Protein AF-A0A645JJ05-F1 (afdb_monomer)

Mean predicted aligned error: 6.94 Å

Secondary structure (DSSP, 8-state):
----------EE----S-HHHHHHHHHHHHTTEEEEEE---TT-SEEEEEETTEEEEEEETT-STTHHHHHHHHHHHHHH-TT-GGG----SHHHHHHHHHHHHHHHHHHHHHHHHHH-----

Solvent-accessible surface area (backbone atoms only — not comparable to full-atom values): 7180 Å² total; per-residue (Å²): 132,86,76,85,85,74,79,72,62,69,40,76,64,72,77,67,91,48,65,58,50,37,52,50,53,52,52,33,50,76,63,47,27,51,48,31,30,24,74,52,58,97,88,44,60,52,47,62,45,67,60,85,89,34,35,38,36,43,34,30,58,87,54,69,88,55,47,56,52,42,53,34,22,40,49,23,38,62,72,78,41,68,81,50,70,81,56,82,72,74,86,48,72,68,49,52,54,51,50,55,50,50,53,54,51,13,48,56,40,13,57,52,49,51,55,60,62,66,55,73,82,81,126

Sequence (123 aa):
MPKCSSCTRIRIAVKTDNSTWNRLLDLATKKNIIVYMSDLSATVNGIYFQIGDMGVIGIKNSLADSKNFVLAHELGHSVLHKNYGDQVFTQSDNDRQRIQKAELEADRFAEKLIKLLERRYVK

Nearest PDB structures (foldseek):
  1uqt-assembly1_B  TM=2.368E-01  e=1.889E+00  Escherichia coli
  5tvg-assembly5_G  TM=2.565E-01  e=2.703E+00  Burkholderia vietnamiensis G4
  6jak-assembly2_D  TM=3.095E-01  e=6.622E+00  Escherichia coli
  2wtx-assembly1_C  TM=2.703E-01  e=7.029E+00  Escherichia coli K-12
  5uof-assembly1_B  TM=2.353E-01  e=5.214E+00  Burkholderia multivorans ATCC 17616

Foldseek 3Di:
DDPPPDPWDKDWDDDDPDQLSVVLCVVCVVQQETEIETQDDPPDQKDWDDDVSHIYIYGYNPDDPCRLLRSQLNVQCVVVPVPCNVVPDDDDPVSVVVVVVSSVSSNVRSVVSSVVSPDDPPD

pLDDT: mean 85.55, std 16.06, range [38.09, 98.31]

Radius of gyration: 15.81 Å; Cα contacts (8 Å, |Δi|>4): 150; chains: 1; bounding box: 42×47×33 Å

Structure (mmCIF, N/CA/C/O backbone):
data_AF-A0A645JJ05-F1
#
_entry.id   AF-A0A645JJ05-F1
#
loop_
_atom_site.group_PDB
_atom_site.id
_atom_site.type_symbol
_atom_site.label_atom_id
_atom_site.label_alt_id
_atom_site.label_comp_id
_atom_site.label_asym_id
_atom_site.label_entity_id
_atom_site.label_seq_id
_atom_site.pdbx_PDB_ins_code
_atom_site.Cartn_x
_atom_site.Cartn_y
_atom_site.Cartn_z
_atom_site.occupancy
_atom_site.B_iso_or_equiv
_atom_site.auth_seq_id
_atom_site.auth_comp_id
_atom_site.auth_asym_id
_atom_site.auth_atom_id
_atom_site.pdbx_PDB_model_num
ATOM 1 N N . MET A 1 1 ? 20.754 -37.043 -1.338 1.00 45.88 1 MET A N 1
ATOM 2 C CA . MET A 1 1 ? 19.705 -36.157 -1.892 1.00 45.88 1 MET A CA 1
ATOM 3 C C . MET A 1 1 ? 19.805 -34.808 -1.196 1.00 45.88 1 MET A C 1
ATOM 5 O O . MET A 1 1 ? 19.843 -34.813 0.032 1.00 45.88 1 MET A O 1
ATOM 9 N N . PRO A 1 2 ? 19.919 -33.679 -1.913 1.00 50.25 2 PRO A N 1
ATOM 10 C CA . PRO A 1 2 ? 19.989 -32.378 -1.263 1.00 50.25 2 PRO A CA 1
ATOM 11 C C . PRO A 1 2 ? 18.620 -32.062 -0.649 1.00 50.25 2 PRO A C 1
ATOM 13 O O . PRO A 1 2 ? 17.591 -32.156 -1.316 1.00 50.25 2 PRO A O 1
ATOM 16 N N . LYS A 1 3 ? 18.598 -31.731 0.645 1.00 46.19 3 LYS A N 1
ATOM 17 C CA . LYS A 1 3 ? 17.399 -31.233 1.323 1.00 46.19 3 LYS A CA 1
ATOM 18 C C . LYS A 1 3 ? 17.079 -29.859 0.737 1.00 46.19 3 LYS A C 1
ATOM 20 O O . LYS A 1 3 ? 17.846 -28.918 0.938 1.00 46.19 3 LYS A O 1
ATOM 25 N N . CYS A 1 4 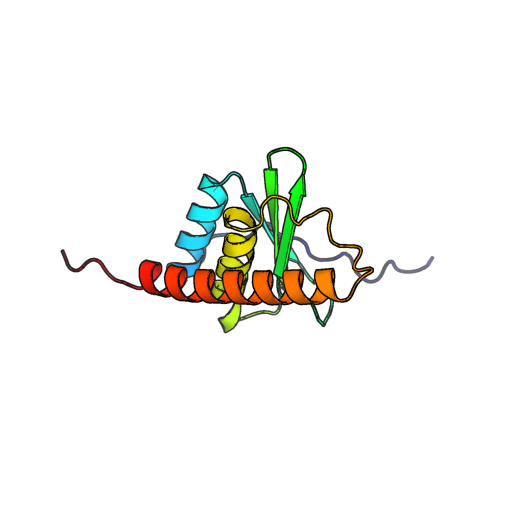? 15.970 -29.754 0.007 1.00 49.50 4 CYS A N 1
ATOM 26 C CA . CYS A 1 4 ? 15.402 -28.476 -0.412 1.00 49.50 4 CYS A CA 1
ATOM 27 C C . CYS A 1 4 ? 15.079 -27.671 0.858 1.00 49.50 4 CYS A C 1
ATOM 29 O O . CYS A 1 4 ? 14.121 -27.962 1.570 1.00 49.50 4 CYS A O 1
ATOM 31 N N . SER A 1 5 ? 15.965 -26.742 1.206 1.00 53.22 5 SER A N 1
ATOM 32 C CA . SER A 1 5 ? 15.951 -26.021 2.479 1.00 53.22 5 SER A CA 1
ATOM 33 C C . SER A 1 5 ? 15.458 -24.604 2.229 1.00 53.22 5 SER A C 1
ATOM 35 O O . SER A 1 5 ? 16.266 -23.690 2.161 1.00 53.22 5 SER A O 1
ATOM 37 N N . SER A 1 6 ? 14.150 -24.458 1.997 1.00 55.12 6 SER A N 1
ATOM 38 C CA . SER A 1 6 ? 13.349 -23.226 2.132 1.00 55.12 6 SER A CA 1
ATOM 39 C C . SER A 1 6 ? 12.158 -23.317 1.177 1.00 55.12 6 SER A C 1
ATOM 41 O O . SER A 1 6 ? 12.222 -22.901 0.022 1.00 55.12 6 SER A O 1
ATOM 43 N N . CYS A 1 7 ? 11.056 -23.900 1.642 1.00 55.56 7 CYS A N 1
ATOM 44 C CA . CYS A 1 7 ? 9.774 -23.666 0.993 1.00 55.56 7 CYS A CA 1
ATOM 45 C C . CYS A 1 7 ? 9.332 -22.272 1.452 1.00 55.56 7 CYS A C 1
ATOM 47 O O . CYS A 1 7 ? 8.935 -22.128 2.610 1.00 55.56 7 CYS A O 1
ATOM 49 N N . THR A 1 8 ? 9.463 -21.251 0.599 1.00 59.88 8 THR A N 1
ATOM 50 C CA . THR A 1 8 ? 8.998 -19.889 0.902 1.00 59.88 8 THR A CA 1
ATOM 51 C C . THR A 1 8 ? 7.566 -19.970 1.412 1.00 59.88 8 THR A C 1
ATOM 53 O O . THR A 1 8 ? 6.675 -20.472 0.720 1.00 59.88 8 THR A O 1
ATOM 56 N N . ARG A 1 9 ? 7.334 -19.536 2.654 1.00 77.50 9 ARG A N 1
ATOM 57 C CA . ARG A 1 9 ? 6.020 -19.659 3.281 1.00 77.50 9 ARG A CA 1
ATOM 58 C C . ARG A 1 9 ? 5.129 -18.535 2.763 1.00 77.50 9 ARG A C 1
ATOM 60 O O . ARG A 1 9 ? 5.038 -17.475 3.376 1.00 77.50 9 ARG A O 1
ATOM 67 N N . ILE A 1 10 ? 4.472 -18.790 1.635 1.00 85.4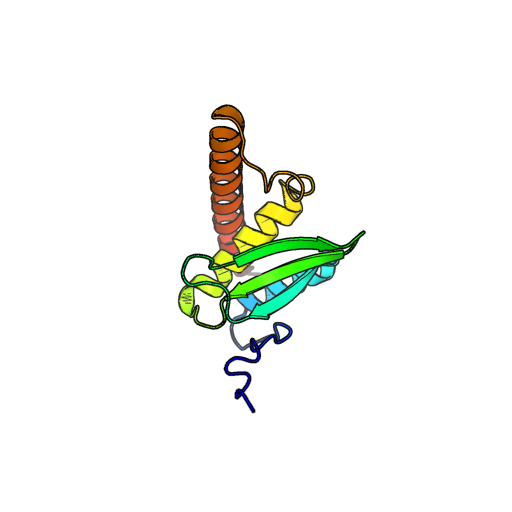4 10 ILE A N 1
ATOM 68 C CA . ILE A 1 10 ? 3.471 -17.895 1.052 1.00 85.44 10 ILE A CA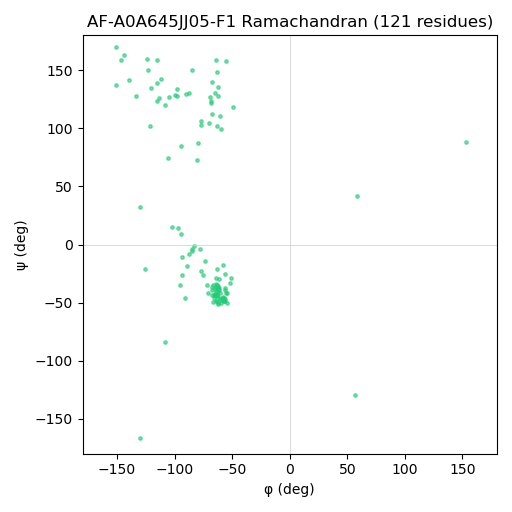 1
ATOM 69 C C . ILE A 1 10 ? 2.107 -18.216 1.661 1.00 85.44 10 ILE A C 1
ATOM 71 O O . ILE A 1 10 ? 1.699 -19.377 1.729 1.00 85.44 10 ILE A O 1
ATOM 75 N N . ARG A 1 11 ? 1.396 -17.192 2.131 1.00 93.19 11 ARG A N 1
ATOM 76 C CA . ARG A 1 11 ? 0.035 -17.312 2.673 1.00 93.19 11 ARG A CA 1
ATOM 77 C C . ARG A 1 11 ? -0.808 -16.141 2.209 1.00 93.19 11 ARG A C 1
ATOM 79 O O . ARG A 1 11 ? -0.318 -15.023 2.193 1.00 93.19 11 ARG A O 1
ATOM 86 N N . ILE A 1 12 ? -2.077 -16.366 1.887 1.00 95.50 12 ILE A N 1
ATOM 87 C CA . ILE A 1 12 ? -3.003 -15.256 1.632 1.00 95.50 12 ILE A CA 1
ATOM 88 C C . ILE A 1 12 ? -3.137 -14.433 2.919 1.00 95.50 12 ILE A C 1
ATOM 90 O O . ILE A 1 12 ? -3.247 -14.993 4.013 1.00 95.50 12 ILE A O 1
ATOM 94 N N . ALA A 1 13 ? -3.085 -13.110 2.792 1.00 96.00 13 ALA A N 1
ATOM 95 C CA . ALA A 1 13 ? -3.318 -12.208 3.906 1.00 96.00 13 ALA A CA 1
ATOM 96 C C . ALA A 1 13 ? -4.769 -12.332 4.385 1.00 96.00 13 ALA A C 1
ATOM 98 O O . ALA A 1 13 ? -5.711 -12.270 3.597 1.00 96.00 13 ALA A O 1
ATOM 99 N N . VAL A 1 14 ? -4.946 -12.492 5.692 1.00 96.12 14 VAL A N 1
ATOM 100 C CA . VAL A 1 14 ? -6.261 -12.634 6.323 1.00 96.12 14 VAL A CA 1
ATOM 101 C C . VAL A 1 14 ? -6.536 -11.462 7.252 1.00 96.12 14 VAL A C 1
ATOM 103 O O . VAL A 1 14 ? -5.611 -10.780 7.705 1.00 96.12 14 VAL A O 1
ATOM 106 N N . LYS A 1 15 ? -7.819 -11.232 7.535 1.00 96.31 15 LYS A N 1
ATOM 107 C CA . LYS A 1 15 ? -8.246 -10.238 8.521 1.00 96.31 15 LYS A CA 1
ATOM 108 C C . LYS A 1 15 ? -7.755 -10.612 9.924 1.00 96.31 15 LYS A C 1
ATOM 110 O O . LYS A 1 15 ? -7.645 -11.791 10.253 1.00 96.31 15 LYS A O 1
ATOM 115 N N . THR A 1 16 ? -7.477 -9.599 10.735 1.00 94.38 16 THR A N 1
ATOM 116 C CA . THR A 1 16 ? -7.000 -9.713 12.122 1.00 94.38 16 THR A CA 1
ATOM 117 C C . THR A 1 16 ? -7.847 -8.833 13.051 1.00 94.38 16 THR A C 1
ATOM 119 O O . THR A 1 16 ? -8.913 -8.354 12.664 1.00 94.38 16 THR A O 1
ATOM 122 N N . ASP A 1 17 ? -7.399 -8.606 14.281 1.00 94.19 17 ASP A N 1
ATOM 123 C CA . ASP A 1 17 ? -7.950 -7.605 15.203 1.00 94.19 17 ASP A CA 1
ATOM 124 C C . ASP A 1 17 ? -7.584 -6.153 14.819 1.00 94.19 17 ASP A C 1
ATOM 126 O O . ASP A 1 17 ? -8.218 -5.199 15.277 1.00 94.19 17 ASP A O 1
ATOM 130 N N . ASN A 1 18 ? -6.612 -5.958 13.921 1.00 93.88 18 ASN A N 1
ATOM 131 C CA . ASN A 1 18 ? -6.209 -4.642 13.438 1.00 93.88 18 ASN A CA 1
ATOM 132 C C . ASN A 1 18 ? -7.221 -4.096 12.412 1.00 93.88 18 ASN A C 1
ATOM 134 O O . ASN A 1 18 ? -7.275 -4.512 11.252 1.00 93.88 18 ASN A O 1
ATOM 138 N N . SER A 1 19 ? -8.028 -3.119 12.834 1.00 94.69 19 SER A N 1
ATOM 139 C CA . SER A 1 19 ? -9.075 -2.537 11.981 1.00 94.69 19 SER A CA 1
ATOM 140 C C . SER A 1 19 ? -8.536 -1.856 10.714 1.00 94.69 19 SER A C 1
ATOM 142 O O . SER A 1 19 ? -9.144 -1.986 9.649 1.00 94.69 19 SER A O 1
ATOM 144 N N . THR A 1 20 ? -7.388 -1.178 10.794 1.00 95.75 20 THR A N 1
ATOM 145 C CA . THR A 1 20 ? -6.751 -0.523 9.642 1.00 95.75 20 THR A CA 1
ATOM 146 C C . THR A 1 20 ? -6.296 -1.560 8.621 1.00 95.75 20 THR A C 1
ATOM 148 O O . THR A 1 20 ? -6.619 -1.424 7.442 1.00 95.75 20 THR A O 1
ATOM 151 N N . TRP A 1 21 ? -5.644 -2.636 9.072 1.00 96.50 21 TRP A N 1
ATOM 152 C CA . TRP A 1 21 ? -5.257 -3.772 8.230 1.00 96.50 21 TRP A CA 1
ATOM 153 C C . TRP A 1 21 ? -6.458 -4.348 7.477 1.00 96.50 21 TRP A C 1
ATOM 155 O O . TRP A 1 21 ? -6.441 -4.457 6.253 1.00 96.50 21 TRP A O 1
ATOM 165 N N . ASN A 1 22 ? -7.550 -4.628 8.190 1.00 97.38 22 ASN A N 1
ATOM 166 C CA . ASN A 1 22 ? -8.760 -5.191 7.592 1.00 97.38 22 ASN A CA 1
ATOM 167 C C . ASN A 1 22 ? -9.361 -4.275 6.523 1.00 97.38 22 ASN A C 1
ATOM 169 O O . ASN A 1 22 ? -9.768 -4.749 5.463 1.00 97.38 22 ASN A O 1
ATOM 173 N N . ARG A 1 23 ? -9.386 -2.961 6.777 1.00 97.44 23 ARG A N 1
ATOM 174 C CA . ARG A 1 23 ? -9.878 -1.969 5.812 1.00 97.44 23 ARG A CA 1
ATOM 175 C C . ARG A 1 23 ? -8.972 -1.868 4.585 1.00 97.44 23 ARG A C 1
ATOM 177 O O . ARG A 1 23 ? -9.486 -1.700 3.482 1.00 97.44 23 ARG A O 1
ATOM 184 N N . LEU A 1 24 ? -7.655 -1.989 4.752 1.00 98.06 24 LEU A N 1
ATOM 185 C CA . LEU A 1 24 ? -6.709 -2.046 3.635 1.00 98.06 24 LEU A CA 1
ATOM 186 C C . LEU A 1 24 ? -6.917 -3.312 2.791 1.00 98.06 24 LEU A C 1
ATOM 188 O O . LEU A 1 24 ? -6.976 -3.213 1.567 1.00 98.06 24 LEU A O 1
ATOM 192 N N . LEU A 1 25 ? -7.118 -4.476 3.419 1.00 98.19 25 LEU A N 1
ATOM 193 C CA . LEU A 1 25 ? -7.449 -5.716 2.703 1.00 98.19 25 LEU A CA 1
ATOM 194 C C . LEU A 1 25 ? -8.774 -5.606 1.934 1.00 98.19 25 LEU A C 1
ATOM 196 O O . LEU A 1 25 ? -8.871 -6.065 0.793 1.00 98.19 25 LEU A O 1
ATOM 200 N N . ASP A 1 26 ? -9.783 -4.953 2.515 1.00 98.19 26 ASP A N 1
ATOM 201 C CA . ASP A 1 26 ? -11.055 -4.695 1.834 1.00 98.19 26 ASP A CA 1
ATOM 202 C C . ASP A 1 26 ? -10.875 -3.764 0.621 1.00 98.19 26 ASP A C 1
ATOM 204 O O . ASP A 1 26 ? -11.503 -3.969 -0.419 1.00 98.19 26 ASP A O 1
ATOM 208 N N . LEU A 1 27 ? -10.007 -2.751 0.722 1.00 98.12 27 LEU A N 1
ATOM 209 C CA . LEU A 1 27 ? -9.666 -1.874 -0.404 1.00 98.12 27 LEU A CA 1
ATOM 210 C C . LEU A 1 27 ? -8.925 -2.625 -1.515 1.00 98.12 27 LEU A C 1
ATOM 212 O O . LEU A 1 27 ? -9.276 -2.452 -2.683 1.00 98.12 27 LEU A O 1
ATOM 216 N N . ALA A 1 28 ? -7.956 -3.474 -1.165 1.00 97.94 28 ALA A N 1
ATOM 217 C CA . ALA A 1 28 ? -7.244 -4.321 -2.121 1.00 97.94 28 ALA A CA 1
ATOM 218 C C . ALA A 1 28 ? -8.217 -5.248 -2.867 1.00 97.94 28 ALA A C 1
ATOM 220 O O . ALA A 1 28 ? -8.250 -5.263 -4.098 1.00 97.94 28 ALA A O 1
ATOM 221 N N . THR A 1 29 ? -9.106 -5.917 -2.129 1.00 97.81 29 THR A N 1
ATOM 222 C CA . THR A 1 29 ? -10.133 -6.803 -2.699 1.00 97.81 29 THR A CA 1
ATOM 223 C C . THR A 1 29 ? -11.025 -6.056 -3.696 1.00 97.81 29 THR A C 1
ATOM 225 O O . THR A 1 29 ? -11.233 -6.520 -4.815 1.00 97.81 29 THR A O 1
ATOM 228 N N . LYS A 1 30 ? -11.492 -4.847 -3.349 1.00 97.50 30 LYS A N 1
ATOM 229 C CA . LYS A 1 30 ? -12.300 -3.993 -4.247 1.00 97.50 30 LYS A CA 1
ATOM 230 C C . LYS A 1 30 ? -11.559 -3.551 -5.512 1.00 97.50 30 LYS A C 1
ATOM 232 O O . LYS A 1 30 ? -12.201 -3.159 -6.482 1.00 97.50 30 LYS A O 1
ATOM 237 N N . LYS A 1 31 ? -10.227 -3.575 -5.498 1.00 95.19 31 LYS A N 1
ATOM 238 C CA . LYS A 1 31 ? -9.363 -3.236 -6.635 1.00 95.19 31 LYS A CA 1
ATOM 239 C C . LYS A 1 31 ? -8.939 -4.458 -7.455 1.00 95.19 31 LYS A C 1
ATOM 241 O O . LYS A 1 31 ? -8.112 -4.295 -8.346 1.00 95.19 31 LYS A O 1
ATOM 246 N N . ASN A 1 32 ? -9.512 -5.637 -7.194 1.00 96.19 32 ASN A N 1
ATOM 247 C CA . ASN A 1 32 ? -9.094 -6.904 -7.801 1.00 96.19 32 ASN A CA 1
ATOM 248 C C . ASN A 1 32 ? -7.612 -7.223 -7.515 1.00 96.19 32 ASN A C 1
ATOM 250 O O . ASN A 1 32 ? -6.864 -7.635 -8.402 1.00 96.19 32 ASN A O 1
ATOM 254 N N . ILE A 1 33 ? -7.179 -6.966 -6.274 1.00 97.31 33 ILE A N 1
ATOM 255 C CA . ILE A 1 33 ? -5.809 -7.199 -5.814 1.00 97.31 33 ILE A CA 1
ATOM 256 C C . ILE A 1 33 ? -5.794 -8.305 -4.760 1.00 97.31 33 ILE A C 1
ATOM 258 O O . ILE A 1 33 ? -6.470 -8.198 -3.735 1.00 97.31 33 ILE A O 1
ATOM 262 N N . ILE A 1 34 ? -4.975 -9.335 -4.981 1.00 97.12 34 ILE A N 1
ATOM 263 C CA . ILE A 1 34 ? -4.699 -10.374 -3.984 1.00 97.12 34 ILE A CA 1
ATOM 264 C C . ILE A 1 34 ? -3.491 -9.958 -3.151 1.00 97.12 34 ILE A C 1
ATOM 266 O O . ILE A 1 34 ? -2.434 -9.637 -3.691 1.00 97.12 34 ILE A O 1
ATOM 270 N N . VAL A 1 35 ? -3.631 -10.007 -1.827 1.00 97.88 35 VAL A N 1
ATOM 271 C CA . VAL A 1 35 ? -2.537 -9.725 -0.893 1.00 97.88 35 VAL A CA 1
ATOM 272 C C . VAL A 1 35 ? -2.030 -11.038 -0.307 1.00 97.88 35 VAL A C 1
ATOM 274 O O . VAL A 1 35 ? -2.809 -11.827 0.233 1.00 97.88 35 VAL A O 1
ATOM 277 N N . TYR A 1 36 ? -0.725 -11.274 -0.390 1.00 95.69 36 TYR A N 1
ATOM 278 C CA . TYR A 1 36 ? -0.062 -12.421 0.213 1.00 95.69 36 TYR A CA 1
ATOM 279 C C . TYR A 1 36 ? 1.046 -11.983 1.169 1.00 95.69 36 TYR A C 1
ATOM 281 O O . TYR A 1 36 ? 1.696 -10.955 1.008 1.00 95.69 36 TYR A O 1
ATOM 289 N N . MET A 1 37 ? 1.271 -12.813 2.172 1.00 95.12 37 MET A N 1
ATOM 290 C CA . MET A 1 37 ? 2.354 -12.731 3.131 1.00 95.12 37 MET A CA 1
ATOM 291 C C . MET A 1 37 ? 3.438 -13.722 2.700 1.00 95.12 37 MET A C 1
ATOM 293 O O . MET A 1 37 ? 3.121 -14.881 2.423 1.00 95.12 37 MET A O 1
ATOM 297 N N . SER A 1 38 ? 4.691 -13.281 2.586 1.00 90.56 38 SER A N 1
ATOM 298 C CA . SER A 1 38 ? 5.805 -14.111 2.105 1.00 90.56 38 SER A CA 1
ATOM 299 C C . SER A 1 38 ? 7.127 -13.758 2.784 1.00 90.56 38 SER A C 1
ATOM 301 O O . SER A 1 38 ? 7.307 -12.652 3.294 1.00 90.56 38 SER A O 1
ATOM 303 N N . ASP A 1 39 ? 8.079 -14.685 2.765 1.00 88.56 39 ASP A N 1
ATOM 304 C CA . ASP A 1 39 ? 9.458 -14.439 3.191 1.00 88.56 39 ASP A CA 1
ATOM 305 C C . ASP A 1 39 ? 10.223 -13.754 2.048 1.00 88.56 39 ASP A C 1
ATOM 307 O O . ASP A 1 39 ? 11.022 -14.367 1.341 1.00 88.56 39 ASP A O 1
ATOM 311 N N . LEU A 1 40 ? 9.906 -12.473 1.825 1.00 86.44 40 LEU A N 1
ATOM 312 C CA . LEU A 1 40 ? 10.596 -11.628 0.850 1.00 86.44 40 LEU A CA 1
ATOM 313 C C . LEU A 1 40 ? 12.069 -11.431 1.246 1.00 86.44 40 LEU A C 1
ATOM 315 O O . LEU A 1 40 ? 12.438 -11.568 2.417 1.00 86.44 40 LEU A O 1
ATOM 319 N N . SER A 1 41 ? 12.910 -11.077 0.268 1.00 83.38 41 SER A N 1
ATOM 320 C CA . SER A 1 41 ? 14.343 -10.847 0.483 1.00 83.38 41 SER A CA 1
ATOM 321 C C . SER A 1 41 ? 14.600 -9.806 1.579 1.00 83.38 41 SER A C 1
ATOM 323 O O . SER A 1 41 ? 13.751 -8.964 1.882 1.00 83.38 41 SER A O 1
ATOM 325 N N . ALA A 1 42 ? 15.792 -9.835 2.183 1.00 77.06 42 ALA A N 1
ATOM 326 C CA . ALA A 1 42 ? 16.129 -8.993 3.334 1.00 77.06 42 ALA A CA 1
ATOM 327 C C . ALA A 1 42 ? 15.842 -7.494 3.113 1.00 77.06 42 ALA A C 1
ATOM 329 O O . ALA A 1 42 ? 15.402 -6.824 4.044 1.00 77.06 42 ALA A O 1
ATOM 330 N N . THR A 1 43 ? 15.984 -6.998 1.884 1.00 84.50 43 THR A N 1
ATOM 331 C CA . THR A 1 43 ? 15.828 -5.581 1.523 1.00 84.50 43 THR A CA 1
ATOM 332 C C . THR A 1 43 ? 14.427 -5.186 1.051 1.00 84.50 43 THR A C 1
ATOM 334 O O . THR A 1 43 ? 14.152 -3.997 0.947 1.00 84.50 43 THR A O 1
ATOM 337 N N . VAL A 1 44 ? 13.532 -6.144 0.787 1.00 87.38 44 VAL A N 1
ATOM 338 C CA . VAL A 1 44 ? 12.198 -5.872 0.227 1.00 87.38 44 VAL A CA 1
ATOM 339 C C . VAL A 1 44 ? 11.127 -6.083 1.293 1.00 87.38 44 VAL A C 1
ATOM 341 O O . VAL A 1 44 ? 10.997 -7.172 1.851 1.00 87.38 44 VAL A O 1
ATOM 344 N N . ASN A 1 45 ? 10.371 -5.034 1.608 1.00 93.62 45 ASN A N 1
ATOM 345 C CA . ASN A 1 45 ? 9.308 -5.082 2.618 1.00 93.62 45 ASN A CA 1
ATOM 346 C C . ASN A 1 45 ? 7.931 -5.351 2.007 1.00 93.62 45 ASN A C 1
ATOM 348 O O . ASN A 1 45 ? 7.126 -6.061 2.615 1.00 93.62 45 ASN A O 1
ATOM 352 N N . GLY A 1 46 ? 7.696 -4.832 0.806 1.00 93.94 46 GLY A N 1
ATOM 353 C CA . GLY A 1 46 ? 6.510 -5.064 0.001 1.00 93.94 46 GLY A CA 1
ATOM 354 C C . GLY A 1 46 ? 6.875 -5.132 -1.477 1.00 93.94 46 GLY A C 1
ATOM 355 O O . GLY A 1 46 ? 7.992 -4.781 -1.860 1.00 93.94 46 GLY A O 1
ATOM 356 N N . ILE A 1 47 ? 5.972 -5.677 -2.284 1.00 92.81 47 ILE A N 1
ATOM 357 C CA . ILE A 1 47 ? 6.067 -5.618 -3.739 1.00 92.81 47 ILE A CA 1
ATOM 358 C C . ILE A 1 47 ? 4.672 -5.656 -4.347 1.00 92.81 47 ILE A C 1
ATOM 360 O O . ILE A 1 47 ? 3.844 -6.479 -3.951 1.00 92.81 47 ILE A O 1
ATOM 364 N N . TYR A 1 48 ? 4.441 -4.827 -5.355 1.00 92.81 48 TYR A N 1
ATOM 365 C CA . TYR A 1 48 ? 3.258 -4.867 -6.198 1.00 92.81 48 TYR A CA 1
ATOM 366 C C . TYR A 1 48 ? 3.623 -5.220 -7.642 1.00 92.81 48 TYR A C 1
ATOM 368 O O . TYR A 1 48 ? 4.588 -4.706 -8.204 1.00 92.81 48 TYR A O 1
ATOM 376 N N . PHE A 1 49 ? 2.811 -6.069 -8.267 1.00 89.75 49 PHE A N 1
ATOM 377 C CA . PHE A 1 49 ? 2.848 -6.318 -9.707 1.00 89.75 49 PHE A CA 1
ATOM 378 C C . PHE A 1 49 ? 1.461 -6.717 -10.219 1.00 89.75 49 PHE A C 1
ATOM 380 O O . PHE A 1 49 ? 0.542 -6.981 -9.442 1.00 89.75 49 PHE A O 1
ATOM 387 N N . GLN A 1 50 ? 1.299 -6.765 -11.540 1.00 89.25 50 GLN A N 1
ATOM 388 C CA . GLN A 1 50 ? 0.065 -7.215 -12.182 1.00 89.25 50 GLN A CA 1
ATOM 389 C C . GLN A 1 50 ? 0.267 -8.541 -12.916 1.00 89.25 50 GLN A C 1
ATOM 391 O O . GLN A 1 50 ? 1.300 -8.765 -13.540 1.00 89.25 50 GLN A O 1
ATOM 396 N N . ILE A 1 51 ? -0.748 -9.402 -12.861 1.00 87.81 51 ILE A N 1
ATOM 397 C CA . ILE A 1 51 ? -0.893 -10.590 -13.703 1.00 87.81 51 ILE A CA 1
ATOM 398 C C . ILE A 1 51 ? -2.220 -10.438 -14.451 1.00 87.81 51 ILE A C 1
ATOM 400 O O . ILE A 1 51 ? -3.294 -10.632 -13.879 1.00 87.81 51 ILE A O 1
ATOM 404 N N . GLY A 1 52 ? -2.151 -10.055 -15.728 1.00 87.81 52 GLY A N 1
ATOM 405 C CA . GLY A 1 52 ? -3.339 -9.659 -16.489 1.00 87.81 52 GLY A CA 1
ATOM 406 C C . GLY A 1 52 ? -4.077 -8.507 -15.796 1.00 87.81 52 GLY A C 1
ATOM 407 O O . GLY A 1 52 ? -3.463 -7.522 -15.388 1.00 87.81 52 GLY A O 1
ATOM 408 N N . ASP A 1 53 ? -5.387 -8.660 -15.600 1.00 88.06 53 ASP A N 1
ATOM 409 C CA . ASP A 1 53 ? -6.227 -7.659 -14.923 1.00 88.06 53 ASP A CA 1
ATOM 410 C C . ASP A 1 53 ? -6.202 -7.751 -13.387 1.00 88.06 53 ASP A C 1
ATOM 412 O O . ASP A 1 53 ? -6.861 -6.967 -12.696 1.00 88.06 53 ASP A O 1
ATOM 416 N N . MET A 1 54 ? -5.464 -8.715 -12.833 1.00 92.56 54 MET A N 1
ATOM 417 C CA . MET A 1 54 ? -5.356 -8.943 -11.397 1.00 92.56 54 MET A CA 1
ATOM 418 C C . MET A 1 54 ? -4.083 -8.303 -10.850 1.00 92.56 54 MET A C 1
ATOM 420 O O . MET A 1 54 ? -2.984 -8.546 -11.347 1.00 92.56 54 MET A O 1
ATOM 424 N N . GLY A 1 55 ? -4.217 -7.495 -9.802 1.00 93.88 55 GLY A N 1
ATOM 425 C CA . GLY A 1 55 ? -3.060 -7.020 -9.050 1.00 93.88 55 GLY A CA 1
ATOM 426 C C . GLY A 1 55 ? -2.644 -8.035 -7.992 1.00 93.88 55 GLY A C 1
ATOM 427 O O . GLY A 1 55 ? -3.472 -8.761 -7.438 1.00 93.88 55 GLY A O 1
ATOM 428 N N . VAL A 1 56 ? -1.360 -8.066 -7.670 1.00 94.81 56 VAL A N 1
ATOM 429 C CA . VAL A 1 56 ? -0.836 -8.910 -6.603 1.00 94.81 56 VAL A CA 1
ATOM 430 C C . VAL A 1 56 ? 0.099 -8.080 -5.734 1.00 94.81 56 VAL A C 1
ATOM 432 O O . VAL A 1 56 ? 1.007 -7.429 -6.245 1.00 94.81 56 VAL A O 1
ATOM 435 N N . ILE A 1 57 ? -0.135 -8.097 -4.422 1.00 96.00 57 ILE A N 1
ATOM 436 C CA . ILE A 1 57 ? 0.716 -7.445 -3.424 1.00 96.00 57 ILE A CA 1
ATOM 437 C C . ILE A 1 57 ? 1.331 -8.509 -2.523 1.00 96.00 57 ILE A C 1
ATOM 439 O O . ILE A 1 57 ? 0.614 -9.273 -1.877 1.00 96.00 57 ILE A O 1
ATOM 443 N N . GLY A 1 58 ? 2.656 -8.527 -2.445 1.00 95.12 58 GLY A N 1
ATOM 444 C CA . GLY A 1 58 ? 3.406 -9.294 -1.462 1.00 95.12 58 GLY A CA 1
ATOM 445 C C . GLY A 1 58 ? 3.828 -8.425 -0.293 1.00 95.12 58 GLY A C 1
ATOM 446 O O . GLY A 1 58 ? 4.373 -7.351 -0.503 1.00 95.12 58 GLY A O 1
ATOM 447 N N . ILE A 1 59 ? 3.632 -8.904 0.933 1.00 95.88 59 ILE A N 1
ATOM 448 C CA . ILE A 1 59 ? 4.093 -8.253 2.162 1.00 95.88 59 ILE A CA 1
ATOM 449 C C . ILE A 1 59 ? 5.038 -9.201 2.896 1.00 95.88 59 ILE A C 1
ATOM 451 O O . ILE A 1 59 ? 4.744 -10.388 3.071 1.00 95.88 59 ILE A O 1
ATOM 455 N N . LYS A 1 60 ? 6.171 -8.680 3.368 1.00 94.62 60 LYS A N 1
ATOM 456 C CA . LYS A 1 60 ? 7.130 -9.465 4.144 1.00 94.62 60 LYS A CA 1
ATOM 457 C C . LYS A 1 60 ? 6.495 -9.970 5.4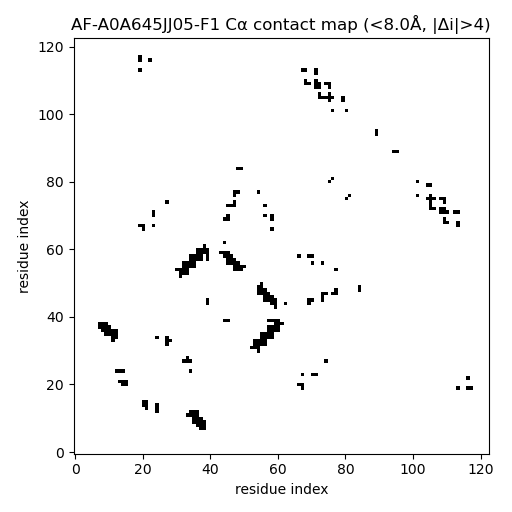50 1.00 94.62 60 LYS A C 1
ATOM 459 O O . LYS A 1 60 ? 5.972 -9.197 6.257 1.00 94.62 60 LYS A O 1
ATOM 464 N N . ASN A 1 61 ? 6.592 -11.280 5.687 1.00 90.12 61 ASN A N 1
ATOM 465 C CA . ASN A 1 61 ? 6.028 -11.971 6.852 1.00 90.12 61 ASN A CA 1
ATOM 466 C C . ASN A 1 61 ? 6.485 -11.366 8.189 1.00 90.12 61 ASN A C 1
ATOM 468 O O . ASN A 1 61 ? 5.670 -11.212 9.105 1.00 90.12 61 ASN A O 1
ATOM 472 N N . SER A 1 62 ? 7.773 -11.022 8.282 1.00 89.19 62 SER A N 1
ATOM 473 C CA . SER A 1 62 ? 8.440 -10.588 9.514 1.00 89.19 62 SER A CA 1
ATOM 474 C C . SER A 1 62 ? 8.152 -9.144 9.924 1.00 89.19 62 SER A C 1
ATOM 476 O O . SER A 1 62 ? 8.624 -8.713 10.972 1.00 89.19 62 SER A O 1
ATOM 478 N N . LEU A 1 63 ? 7.407 -8.37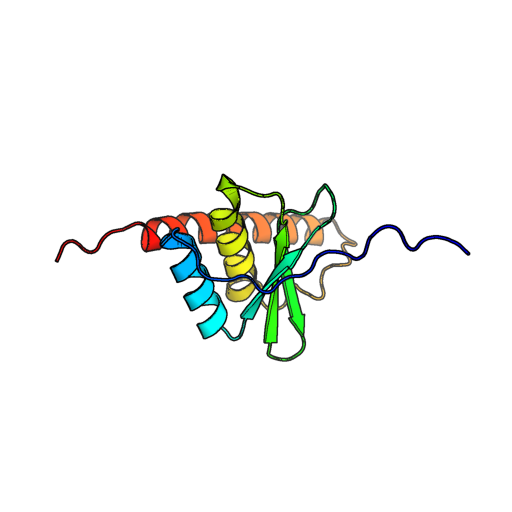8 9.123 1.00 89.00 63 LEU A N 1
ATOM 479 C CA . LEU A 1 63 ? 6.994 -7.035 9.520 1.00 89.00 63 LEU A CA 1
ATOM 480 C C . LEU A 1 63 ? 6.003 -7.138 10.691 1.00 89.00 63 LEU A C 1
ATOM 482 O O . LEU A 1 63 ? 5.151 -8.020 10.711 1.00 89.00 63 LEU A O 1
ATOM 486 N N . ALA A 1 64 ? 6.094 -6.266 11.684 1.00 84.62 64 ALA A N 1
ATOM 487 C CA . ALA A 1 64 ? 5.085 -6.176 12.739 1.00 84.62 64 ALA A CA 1
ATOM 488 C C . ALA A 1 64 ? 4.297 -4.884 12.532 1.00 84.62 64 ALA A C 1
ATOM 490 O O . ALA A 1 64 ? 3.293 -4.875 11.819 1.00 84.62 64 ALA A O 1
ATOM 491 N N . ASP A 1 65 ? 4.837 -3.782 13.041 1.00 83.12 65 ASP A N 1
ATOM 492 C CA . ASP A 1 65 ? 4.123 -2.509 13.138 1.00 83.12 65 ASP A CA 1
ATOM 493 C C . ASP A 1 65 ? 3.997 -1.779 11.794 1.00 83.12 65 ASP A C 1
ATOM 495 O O . ASP A 1 65 ? 3.041 -1.044 11.555 1.00 83.12 65 ASP A O 1
ATOM 499 N N . SER A 1 66 ? 4.925 -2.019 10.866 1.00 92.88 66 SER A N 1
ATOM 500 C CA . SER A 1 66 ? 4.951 -1.349 9.562 1.00 92.88 66 SER A CA 1
ATOM 501 C C . SER A 1 66 ? 4.068 -2.005 8.497 1.00 92.88 66 SER A C 1
ATOM 503 O O . SER A 1 66 ? 3.937 -1.453 7.406 1.00 92.88 66 SER A O 1
ATOM 505 N N . LYS A 1 67 ? 3.417 -3.146 8.784 1.00 94.06 67 LYS A N 1
ATOM 506 C CA . LYS A 1 67 ? 2.591 -3.881 7.800 1.00 94.06 67 LYS A CA 1
ATOM 507 C C . LYS A 1 67 ? 1.502 -3.021 7.166 1.00 94.06 67 LYS A C 1
ATOM 509 O O . LYS A 1 67 ? 1.293 -3.096 5.958 1.00 94.06 67 LYS A O 1
ATOM 514 N N . ASN A 1 68 ? 0.839 -2.188 7.966 1.00 96.94 68 ASN A N 1
ATOM 515 C CA . ASN A 1 68 ? -0.210 -1.291 7.481 1.00 96.94 68 ASN A CA 1
ATOM 516 C C . ASN A 1 68 ? 0.344 -0.256 6.500 1.00 96.94 68 ASN A C 1
ATOM 518 O O . ASN A 1 68 ? -0.254 -0.032 5.451 1.00 96.94 68 ASN A O 1
ATOM 522 N N . PHE A 1 69 ? 1.490 0.345 6.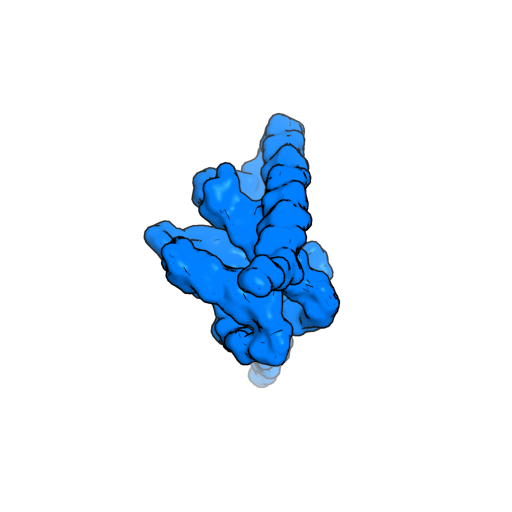831 1.00 97.88 69 PHE A N 1
ATOM 523 C CA . PHE A 1 69 ? 2.149 1.323 5.970 1.00 97.88 69 PHE A CA 1
ATOM 524 C C . PHE A 1 69 ? 2.589 0.693 4.658 1.00 97.88 69 PHE A C 1
ATOM 526 O O . PHE A 1 69 ? 2.237 1.203 3.602 1.00 97.88 69 PHE A O 1
ATOM 533 N N . VAL A 1 70 ? 3.266 -0.455 4.721 1.00 97.69 70 VAL A N 1
ATOM 534 C CA . VAL A 1 70 ? 3.737 -1.156 3.523 1.00 97.69 70 VAL A CA 1
ATOM 535 C C . VAL A 1 70 ? 2.563 -1.545 2.626 1.00 97.69 70 VAL A C 1
ATOM 537 O O . VAL A 1 70 ? 2.583 -1.238 1.443 1.00 97.69 70 VAL A O 1
ATOM 540 N N . LEU A 1 71 ? 1.482 -2.121 3.162 1.00 98.12 71 LEU A N 1
ATOM 541 C CA . LEU A 1 71 ? 0.310 -2.437 2.338 1.00 98.12 71 LEU A CA 1
ATOM 542 C C . LEU A 1 71 ? -0.338 -1.180 1.730 1.00 98.12 71 LEU A C 1
ATOM 544 O O . LEU A 1 71 ? -0.752 -1.199 0.573 1.00 98.12 71 LEU A O 1
ATOM 548 N N . ALA A 1 72 ? -0.426 -0.082 2.481 1.00 98.31 72 ALA A N 1
ATOM 549 C CA . ALA A 1 72 ? -0.949 1.179 1.962 1.00 98.31 72 ALA A CA 1
ATOM 550 C C . ALA A 1 72 ? -0.040 1.793 0.876 1.00 98.31 72 ALA A C 1
ATOM 552 O O . ALA A 1 72 ? -0.554 2.373 -0.080 1.00 98.31 72 ALA A O 1
ATOM 553 N N . HIS A 1 73 ? 1.277 1.625 0.998 1.00 98.00 73 HIS A N 1
ATOM 554 C CA . HIS A 1 73 ? 2.285 2.041 0.023 1.00 98.00 73 HIS A CA 1
ATOM 555 C C . HIS A 1 73 ? 2.159 1.235 -1.280 1.00 98.00 73 HIS A C 1
ATOM 557 O O . HIS A 1 73 ? 1.989 1.821 -2.347 1.00 98.00 73 HIS A O 1
ATOM 563 N N . GLU A 1 74 ? 2.080 -0.097 -1.203 1.00 97.19 74 GLU A N 1
ATOM 564 C CA . GLU A 1 74 ? 1.863 -0.952 -2.383 1.00 97.19 74 GLU A CA 1
ATOM 565 C C . GLU A 1 74 ? 0.505 -0.686 -3.061 1.00 97.19 74 GLU A C 1
ATOM 567 O O . GLU A 1 74 ? 0.380 -0.692 -4.289 1.00 97.19 74 GLU A O 1
ATOM 572 N N . LEU A 1 75 ? -0.535 -0.370 -2.277 1.00 97.38 75 LEU A N 1
ATOM 573 C CA . LEU A 1 75 ? -1.801 0.127 -2.822 1.00 97.38 75 LEU A CA 1
ATOM 574 C C . LEU A 1 75 ? -1.620 1.466 -3.551 1.00 97.38 75 LEU A C 1
ATOM 576 O O . LEU A 1 75 ? -2.248 1.668 -4.592 1.00 97.38 75 LEU A O 1
ATOM 580 N N . GLY A 1 76 ? -0.754 2.347 -3.051 1.00 96.62 76 GLY A N 1
ATOM 581 C CA . GLY A 1 76 ? -0.339 3.573 -3.731 1.00 96.62 76 GLY A CA 1
ATOM 582 C C . GLY A 1 76 ? 0.233 3.288 -5.115 1.00 96.62 76 GLY A C 1
ATOM 583 O O . GLY A 1 76 ? -0.262 3.851 -6.094 1.00 96.62 76 GLY A O 1
ATOM 584 N N . HIS A 1 77 ? 1.161 2.334 -5.230 1.00 94.44 77 HIS A N 1
ATOM 585 C CA . HIS A 1 77 ? 1.664 1.881 -6.530 1.00 94.44 77 HIS A CA 1
ATOM 586 C C . HIS A 1 77 ? 0.554 1.355 -7.440 1.00 94.44 77 HIS A C 1
ATOM 588 O O . HIS A 1 77 ? 0.472 1.752 -8.602 1.00 94.44 77 HIS A O 1
ATOM 594 N N . SER A 1 78 ? -0.360 0.536 -6.918 1.00 93.94 78 SER A N 1
ATOM 595 C CA . SER A 1 78 ? -1.463 -0.001 -7.727 1.00 93.94 78 SER A CA 1
ATOM 596 C C . SER A 1 78 ? -2.399 1.075 -8.298 1.00 93.94 78 SER A C 1
ATOM 598 O O . SER A 1 78 ? -2.988 0.893 -9.366 1.00 93.94 78 SER A O 1
ATOM 600 N N . VAL A 1 79 ? -2.541 2.204 -7.593 1.00 94.12 79 VAL A N 1
ATOM 601 C CA . VAL A 1 79 ? -3.445 3.300 -7.962 1.00 94.12 79 VAL A CA 1
ATOM 602 C C . VAL A 1 79 ? -2.751 4.332 -8.847 1.00 94.12 79 VAL A C 1
ATOM 604 O O . VAL A 1 79 ? -3.333 4.757 -9.842 1.00 94.12 79 VAL A O 1
ATOM 607 N N . LEU A 1 80 ? -1.537 4.746 -8.486 1.00 92.94 80 LEU A N 1
ATOM 608 C CA . LEU A 1 80 ? -0.818 5.847 -9.131 1.00 92.94 80 LEU A CA 1
ATOM 609 C C . LEU A 1 80 ? 0.114 5.370 -10.251 1.00 92.94 80 LEU A C 1
ATOM 611 O O . LEU A 1 80 ? 0.408 6.119 -11.182 1.00 92.94 80 LEU A O 1
ATOM 615 N N . HIS A 1 81 ? 0.578 4.122 -10.175 1.00 87.62 81 HIS A N 1
ATOM 616 C CA . HIS A 1 81 ? 1.715 3.614 -10.945 1.00 87.62 81 HIS A CA 1
ATOM 617 C C . HIS A 1 81 ? 1.396 2.293 -11.655 1.00 87.62 81 HIS A C 1
ATOM 619 O O . HIS A 1 81 ? 2.279 1.468 -11.877 1.00 87.62 81 HIS A O 1
ATOM 625 N N . LYS A 1 82 ? 0.136 2.101 -12.065 1.00 72.88 82 LYS A N 1
ATOM 626 C CA . LYS A 1 82 ? -0.380 0.846 -12.642 1.00 72.88 82 LYS A CA 1
ATOM 627 C C . LYS A 1 82 ? 0.464 0.286 -13.807 1.00 72.88 82 LYS A C 1
ATOM 629 O O . LYS A 1 82 ? 0.574 -0.922 -13.938 1.00 72.88 82 LYS A O 1
ATOM 634 N N . ASN A 1 83 ? 1.149 1.146 -14.568 1.00 64.50 83 ASN A N 1
ATOM 635 C CA . ASN A 1 83 ? 1.975 0.764 -15.727 1.00 64.50 83 ASN A CA 1
ATOM 636 C C . ASN A 1 83 ? 3.496 0.747 -15.451 1.00 64.50 83 ASN A C 1
ATOM 638 O O . ASN A 1 83 ? 4.292 0.772 -16.387 1.00 64.50 83 ASN A O 1
ATOM 642 N N . TYR A 1 84 ? 3.930 0.770 -14.187 1.00 62.00 84 TYR A N 1
ATOM 643 C CA . TYR A 1 84 ? 5.361 0.748 -13.844 1.00 62.00 84 TYR A CA 1
ATOM 644 C C . TYR A 1 84 ? 5.947 -0.666 -13.727 1.00 62.00 84 TYR A C 1
ATOM 646 O O . TYR A 1 84 ? 7.166 -0.796 -13.655 1.00 62.00 84 TYR A O 1
ATOM 654 N N . GLY A 1 85 ? 5.118 -1.718 -13.771 1.00 54.50 85 GLY A N 1
ATOM 655 C CA . GLY A 1 85 ? 5.565 -3.117 -13.695 1.00 54.50 85 GLY A CA 1
ATOM 656 C C . GLY A 1 85 ? 6.592 -3.515 -14.765 1.00 54.50 85 GLY A C 1
ATOM 657 O O . GLY A 1 85 ? 7.430 -4.374 -14.509 1.00 54.50 85 GLY A O 1
ATOM 658 N N . ASP A 1 86 ? 6.605 -2.828 -15.910 1.00 48.97 86 ASP A N 1
ATOM 659 C CA . ASP A 1 86 ? 7.564 -3.065 -16.998 1.00 48.97 86 ASP A CA 1
ATOM 660 C C . ASP A 1 86 ? 8.908 -2.328 -16.819 1.00 48.97 86 ASP A C 1
ATOM 662 O O . ASP A 1 86 ? 9.837 -2.524 -17.600 1.00 48.97 86 ASP A O 1
ATOM 666 N N . GLN A 1 87 ? 9.054 -1.478 -15.793 1.00 50.28 87 GLN A N 1
ATOM 667 C CA . GLN A 1 87 ? 10.233 -0.612 -15.601 1.00 50.28 87 GLN A CA 1
ATOM 668 C C . GLN A 1 87 ? 11.273 -1.184 -14.623 1.00 50.28 87 GLN A C 1
ATOM 670 O O . GLN A 1 87 ? 12.197 -0.480 -14.218 1.00 50.28 87 GLN A O 1
ATOM 675 N N . VAL A 1 88 ? 11.173 -2.474 -14.276 1.00 48.69 88 VAL A N 1
ATOM 676 C CA . VAL A 1 88 ? 12.142 -3.184 -13.412 1.00 48.69 88 VAL A CA 1
ATOM 677 C C . VAL A 1 88 ? 13.573 -3.146 -13.988 1.00 48.69 88 VAL A C 1
ATOM 679 O O . VAL A 1 88 ? 14.550 -3.303 -13.256 1.00 48.69 88 VAL A O 1
ATOM 682 N N . PHE A 1 89 ? 13.729 -2.845 -15.279 1.00 49.72 89 PHE A N 1
ATOM 683 C CA . PHE A 1 89 ? 15.024 -2.637 -15.923 1.00 49.72 89 PHE A CA 1
ATOM 684 C C . PHE A 1 89 ? 15.396 -1.151 -15.955 1.00 49.72 89 PHE A C 1
ATOM 686 O O . PHE A 1 89 ? 15.183 -0.450 -16.940 1.00 49.72 89 PHE A O 1
ATOM 693 N N . THR A 1 90 ? 15.984 -0.673 -14.860 1.00 56.16 90 THR A N 1
ATOM 694 C CA . THR A 1 90 ? 16.612 0.656 -14.807 1.00 56.16 90 THR A CA 1
ATOM 695 C C . THR A 1 90 ? 17.861 0.68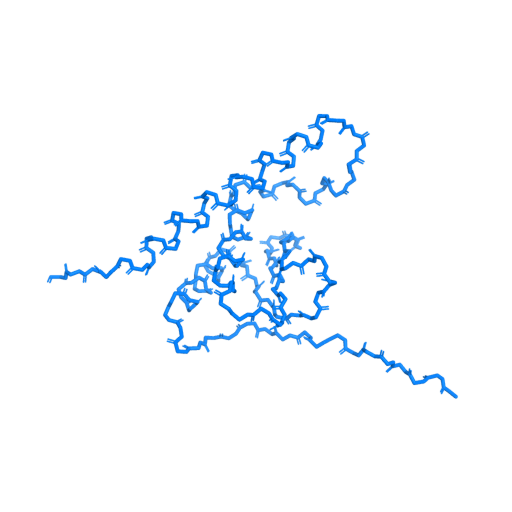8 -15.684 1.00 56.16 90 THR A C 1
ATOM 697 O O . THR A 1 90 ? 18.780 -0.101 -15.477 1.00 56.16 90 THR A O 1
ATOM 700 N N . GLN A 1 91 ? 17.913 1.592 -16.668 1.00 61.84 91 GLN A N 1
ATOM 701 C CA . GLN A 1 91 ? 19.098 1.752 -17.527 1.00 61.84 91 GLN A CA 1
ATOM 702 C C . GLN A 1 91 ? 19.626 3.193 -17.566 1.00 61.84 91 GLN A C 1
ATOM 704 O O . GLN A 1 91 ? 20.808 3.385 -17.844 1.00 61.84 91 GLN A O 1
ATOM 709 N N . SER A 1 92 ? 18.807 4.200 -17.232 1.00 73.50 92 SER A N 1
ATOM 710 C CA . SER A 1 92 ? 19.205 5.616 -17.260 1.00 73.50 92 SER A CA 1
ATOM 711 C C . SER A 1 92 ? 19.003 6.348 -15.925 1.00 73.50 92 SER A C 1
ATOM 713 O O . SER A 1 92 ? 18.198 5.945 -15.081 1.00 73.50 92 SER A O 1
ATOM 715 N N . ASP A 1 93 ? 19.700 7.472 -15.731 1.00 73.81 93 ASP A N 1
ATOM 716 C CA . ASP A 1 93 ? 19.508 8.339 -14.555 1.00 73.81 93 ASP A CA 1
ATOM 717 C C . ASP A 1 93 ? 18.102 8.958 -14.497 1.00 73.81 93 ASP A C 1
ATOM 719 O O . ASP A 1 93 ? 17.556 9.167 -13.412 1.00 73.81 93 ASP A O 1
ATOM 723 N N . ASN A 1 94 ? 17.469 9.167 -15.654 1.00 76.44 94 ASN 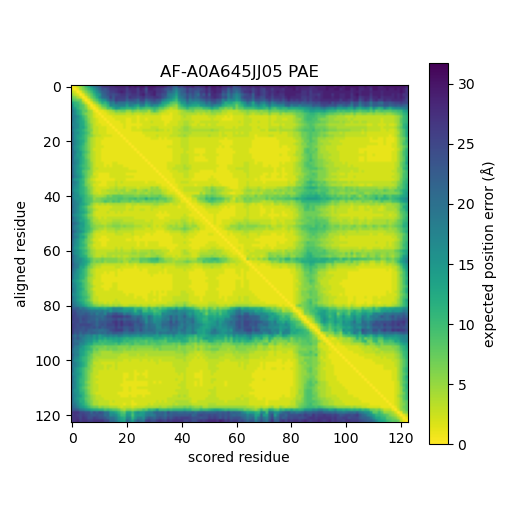A N 1
ATOM 724 C CA . ASN A 1 94 ? 16.076 9.602 -15.728 1.00 76.44 94 ASN A CA 1
ATOM 725 C C . ASN A 1 94 ? 15.121 8.546 -15.148 1.00 76.44 94 ASN A C 1
ATOM 727 O O . ASN A 1 94 ? 14.156 8.901 -14.470 1.00 76.44 94 ASN A O 1
ATOM 731 N N . ASP A 1 95 ? 15.397 7.253 -15.350 1.00 76.75 95 ASP A N 1
ATOM 732 C CA . ASP A 1 95 ? 14.581 6.172 -14.780 1.00 76.75 95 ASP A CA 1
ATOM 733 C C . ASP A 1 95 ? 14.711 6.126 -13.257 1.00 76.75 95 ASP A C 1
ATOM 735 O O . ASP A 1 95 ? 13.712 5.981 -12.553 1.00 76.75 95 ASP A O 1
ATOM 739 N N . ARG A 1 96 ? 15.924 6.348 -12.731 1.00 79.94 96 ARG A N 1
ATOM 740 C CA . ARG A 1 96 ? 16.162 6.430 -11.281 1.00 79.94 96 ARG A CA 1
ATOM 741 C C . ARG A 1 96 ? 15.372 7.566 -10.637 1.00 79.94 96 ARG A C 1
ATOM 743 O O . ARG A 1 96 ? 14.728 7.352 -9.613 1.00 79.94 96 ARG A O 1
ATOM 750 N N . GLN A 1 97 ? 15.378 8.753 -11.246 1.00 83.88 97 GLN A N 1
ATOM 751 C CA . GLN A 1 97 ? 14.604 9.896 -10.748 1.00 83.88 97 GLN A CA 1
ATOM 752 C C . GLN A 1 97 ? 13.095 9.628 -10.795 1.00 83.88 97 GLN A C 1
ATOM 754 O O . GLN A 1 97 ? 12.370 9.983 -9.865 1.00 83.88 97 GLN A O 1
ATOM 759 N N . ARG A 1 98 ? 12.609 8.976 -11.859 1.00 83.94 98 ARG A N 1
ATOM 760 C CA . ARG A 1 98 ? 11.194 8.599 -11.989 1.00 83.94 98 ARG A CA 1
ATOM 761 C C . ARG A 1 98 ? 10.771 7.581 -10.937 1.00 83.94 98 ARG A C 1
ATOM 763 O O . ARG A 1 98 ? 9.698 7.753 -10.366 1.00 83.94 98 ARG A O 1
ATOM 770 N N . ILE A 1 99 ? 11.599 6.573 -10.665 1.00 85.50 99 ILE A N 1
ATOM 771 C CA . ILE A 1 99 ? 11.353 5.597 -9.596 1.00 85.50 99 ILE A CA 1
ATOM 772 C C . ILE A 1 99 ? 11.327 6.307 -8.251 1.00 85.50 99 ILE A C 1
ATOM 774 O O . ILE A 1 99 ? 10.334 6.212 -7.546 1.00 85.50 99 ILE A O 1
ATOM 778 N N . GLN A 1 100 ? 12.344 7.111 -7.932 1.00 88.50 100 GLN A N 1
ATOM 779 C CA . GLN A 1 100 ? 12.379 7.843 -6.665 1.00 88.50 100 GLN A CA 1
ATOM 780 C C . GLN A 1 100 ? 11.142 8.732 -6.475 1.00 88.50 100 GLN A C 1
ATOM 782 O O . GLN A 1 100 ? 10.595 8.817 -5.377 1.00 88.50 100 GLN A O 1
ATOM 787 N N . LYS A 1 101 ? 10.669 9.377 -7.546 1.00 91.50 101 LYS A N 1
ATOM 788 C CA . LYS A 1 101 ? 9.425 10.147 -7.515 1.00 91.50 101 LYS A CA 1
ATOM 789 C C . LYS A 1 101 ? 8.206 9.261 -7.232 1.00 91.50 101 LYS A C 1
ATOM 791 O O . LYS A 1 101 ? 7.376 9.659 -6.421 1.00 91.50 101 LYS A O 1
ATOM 796 N N . ALA A 1 102 ? 8.107 8.095 -7.870 1.00 91.31 102 ALA A N 1
ATOM 797 C CA . ALA 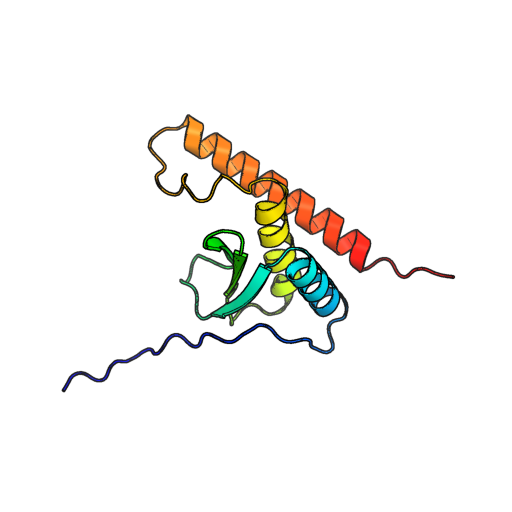A 1 102 ? 7.016 7.147 -7.649 1.00 91.31 102 ALA A CA 1
ATOM 798 C C . ALA A 1 102 ? 6.997 6.616 -6.204 1.00 91.31 102 ALA A C 1
ATOM 800 O O . ALA A 1 102 ? 5.945 6.624 -5.575 1.00 91.31 102 ALA A O 1
ATOM 801 N N . GLU A 1 103 ? 8.153 6.261 -5.636 1.00 93.44 103 GLU A N 1
ATOM 802 C CA . GLU A 1 103 ? 8.268 5.847 -4.227 1.00 93.44 103 GLU A CA 1
ATOM 803 C C . GLU A 1 103 ? 7.766 6.948 -3.273 1.00 93.44 103 GLU A C 1
ATOM 805 O O . GLU A 1 103 ? 6.945 6.700 -2.392 1.00 93.44 103 GLU A O 1
ATOM 810 N N . LEU A 1 104 ? 8.177 8.207 -3.497 1.00 96.06 104 LEU A N 1
ATOM 811 C CA . LEU A 1 104 ? 7.719 9.350 -2.694 1.00 96.06 104 LEU A CA 1
ATOM 812 C C . LEU A 1 104 ? 6.211 9.612 -2.835 1.00 96.06 104 LEU A C 1
ATOM 814 O O . LEU A 1 104 ? 5.561 10.088 -1.899 1.00 96.06 104 LEU A O 1
ATOM 818 N N . GLU A 1 105 ? 5.645 9.364 -4.013 1.00 96.81 105 GLU A N 1
ATOM 819 C CA . GLU A 1 105 ? 4.208 9.484 -4.260 1.00 96.81 105 GLU A CA 1
ATOM 820 C C . GLU A 1 105 ? 3.427 8.361 -3.563 1.00 96.81 105 GLU A C 1
ATOM 822 O O . GLU A 1 105 ? 2.406 8.648 -2.926 1.00 96.81 105 GLU A O 1
ATOM 827 N N . ALA A 1 106 ? 3.935 7.127 -3.598 1.00 96.69 106 ALA A N 1
ATOM 828 C CA . ALA A 1 106 ? 3.385 5.981 -2.881 1.00 96.69 106 ALA A CA 1
ATOM 829 C C . ALA A 1 106 ? 3.438 6.169 -1.354 1.00 96.69 106 ALA A C 1
ATOM 831 O O . ALA A 1 106 ? 2.428 5.949 -0.681 1.00 96.69 106 ALA A O 1
ATOM 832 N N . ASP A 1 107 ? 4.538 6.695 -0.808 1.00 97.81 107 ASP A N 1
ATOM 833 C CA . ASP A 1 107 ? 4.656 7.044 0.614 1.00 97.81 107 ASP A CA 1
ATOM 834 C C . ASP A 1 107 ? 3.608 8.079 1.036 1.00 97.81 107 ASP A C 1
ATOM 836 O O . ASP A 1 107 ? 2.842 7.879 1.984 1.00 97.81 107 ASP A O 1
ATOM 840 N N . ARG A 1 108 ? 3.498 9.181 0.284 1.00 98.31 108 ARG A N 1
ATOM 841 C CA . ARG A 1 108 ? 2.501 10.231 0.556 1.00 98.31 108 ARG A CA 1
ATOM 842 C C . ARG A 1 108 ? 1.074 9.707 0.445 1.00 98.31 108 ARG A C 1
ATOM 844 O O . ARG A 1 108 ? 0.186 10.170 1.169 1.00 98.31 108 ARG A O 1
ATOM 851 N N . PHE A 1 109 ? 0.826 8.787 -0.483 1.00 98.19 109 PHE A N 1
ATOM 852 C CA . PHE A 1 109 ? -0.459 8.114 -0.606 1.00 98.19 109 PHE A CA 1
ATOM 853 C C . PHE A 1 109 ? -0.749 7.270 0.639 1.00 98.19 109 PHE A C 1
ATOM 855 O O . PHE A 1 109 ? -1.825 7.415 1.224 1.00 98.19 109 PHE A O 1
ATOM 862 N N . ALA A 1 110 ? 0.214 6.456 1.079 1.00 98.12 110 ALA A N 1
ATOM 863 C CA . ALA A 1 110 ? 0.093 5.591 2.247 1.00 98.12 110 ALA A CA 1
ATOM 864 C C . ALA A 1 110 ? -0.236 6.387 3.514 1.00 98.12 110 ALA A C 1
ATOM 866 O O . ALA A 1 110 ? -1.207 6.077 4.209 1.00 98.12 110 ALA A O 1
ATOM 867 N N . GLU A 1 111 ? 0.506 7.468 3.770 1.00 97.94 111 GLU A N 1
ATOM 868 C CA . GLU A 1 111 ? 0.275 8.357 4.912 1.00 97.94 111 GLU A CA 1
ATOM 869 C C . GLU A 1 111 ? -1.148 8.923 4.930 1.00 97.94 111 GLU A C 1
ATOM 871 O O . GLU A 1 111 ? -1.821 8.935 5.966 1.00 97.94 111 GLU A O 1
ATOM 876 N N . LYS A 1 112 ? -1.623 9.417 3.780 1.00 98.00 112 LYS A N 1
ATOM 877 C CA . LYS A 1 112 ? -2.969 9.988 3.659 1.00 98.00 112 LYS A CA 1
ATOM 878 C C . LYS A 1 112 ? -4.037 8.918 3.832 1.00 98.00 112 LYS A C 1
ATOM 880 O O . LYS A 1 112 ? -5.020 9.163 4.531 1.00 98.00 112 LYS A O 1
ATOM 885 N N . LEU A 1 113 ? -3.849 7.751 3.217 1.00 97.25 113 LEU A N 1
ATOM 886 C CA . LEU A 1 113 ? -4.796 6.650 3.302 1.00 97.25 113 LEU A CA 1
ATOM 887 C C . LEU A 1 113 ? -4.937 6.176 4.748 1.00 97.25 113 LEU A C 1
ATOM 889 O O . LEU A 1 113 ? -6.055 6.136 5.252 1.00 97.25 113 LEU A O 1
ATOM 893 N N . ILE A 1 114 ? -3.830 5.909 5.442 1.00 96.69 114 ILE A N 1
ATOM 894 C CA . ILE A 1 114 ? -3.852 5.486 6.849 1.00 96.69 114 ILE A CA 1
ATOM 895 C C . ILE A 1 114 ? -4.578 6.514 7.714 1.00 96.69 114 ILE A C 1
ATOM 897 O O . ILE A 1 114 ? -5.529 6.156 8.407 1.00 96.69 114 ILE A O 1
ATOM 901 N N . LYS A 1 115 ? -4.243 7.805 7.583 1.00 95.69 115 LYS A N 1
ATOM 902 C CA . LYS A 1 115 ? -4.937 8.877 8.315 1.00 95.69 115 LYS A CA 1
ATOM 903 C C . LYS A 1 115 ? -6.447 8.881 8.058 1.00 95.69 115 LYS A C 1
ATOM 905 O O . LYS A 1 115 ? -7.218 9.151 8.974 1.00 95.69 115 LYS A O 1
ATOM 910 N N . LEU A 1 116 ? -6.899 8.598 6.834 1.00 95.06 116 LEU A N 1
ATOM 911 C CA . LEU A 1 116 ? -8.329 8.491 6.512 1.00 95.06 116 LEU A CA 1
ATOM 912 C C . LEU A 1 116 ? -8.977 7.228 7.098 1.00 95.06 116 LEU A C 1
ATOM 914 O O . LEU A 1 116 ? -10.146 7.262 7.482 1.00 95.06 116 LEU A O 1
ATOM 918 N N . LEU A 1 117 ? -8.241 6.119 7.169 1.00 93.38 117 LEU A N 1
ATOM 919 C CA . LEU A 1 117 ? -8.725 4.865 7.747 1.00 93.38 117 LEU A CA 1
ATOM 920 C C . LEU A 1 117 ? -8.732 4.878 9.283 1.00 93.38 117 LEU A C 1
ATOM 922 O O . LEU A 1 117 ? -9.505 4.152 9.897 1.00 93.38 117 LEU A O 1
ATOM 926 N N . GLU A 1 118 ? -7.928 5.716 9.920 1.00 90.31 118 GLU A N 1
ATOM 927 C CA . GLU A 1 118 ? -7.895 5.825 11.383 1.00 90.31 118 GLU A CA 1
ATOM 928 C C . GLU A 1 118 ? -8.890 6.850 11.927 1.00 90.31 118 GLU A C 1
ATOM 930 O O . GLU A 1 118 ? -9.282 6.785 13.095 1.00 90.31 118 GLU A O 1
ATOM 935 N N . ARG A 1 119 ? -9.368 7.771 11.080 1.00 86.00 119 ARG A N 1
ATOM 936 C CA . ARG A 1 119 ? -10.459 8.678 11.443 1.00 86.00 119 ARG A CA 1
ATOM 937 C C . ARG A 1 119 ? -11.703 7.862 11.784 1.00 86.00 119 ARG A C 1
ATOM 939 O O . ARG A 1 119 ? -12.345 7.267 10.915 1.00 86.00 119 ARG A O 1
ATOM 946 N N . ARG A 1 120 ? -12.061 7.864 13.067 1.00 63.28 120 ARG A N 1
ATOM 947 C CA . ARG A 1 120 ? -13.382 7.434 13.520 1.00 63.28 120 ARG A CA 1
ATOM 948 C C . ARG A 1 120 ? -14.386 8.466 13.020 1.00 63.28 120 ARG A C 1
ATOM 950 O O . ARG A 1 120 ? -14.249 9.650 13.317 1.00 63.28 120 ARG A O 1
ATOM 957 N N . TYR A 1 121 ? -15.391 8.020 12.271 1.00 51.22 121 TYR A N 1
ATOM 958 C CA . TYR A 1 121 ? -16.609 8.807 12.125 1.00 51.22 121 TYR A CA 1
ATOM 959 C C . TYR A 1 121 ? -17.234 8.900 13.516 1.00 51.22 121 TYR A C 1
ATOM 961 O O . TYR A 1 121 ? -17.808 7.928 14.004 1.00 51.22 121 TYR A O 1
ATOM 969 N N . VAL A 1 122 ? -17.067 10.046 14.172 1.00 48.97 122 VAL A N 1
ATOM 970 C CA . VAL A 1 122 ? -17.973 10.441 15.247 1.00 48.97 122 VAL A CA 1
ATOM 971 C C . VAL A 1 122 ? -19.282 10.757 14.531 1.00 48.97 122 VAL A C 1
ATOM 973 O O . VAL A 1 122 ? -19.340 11.713 13.758 1.00 48.97 122 VAL A O 1
ATOM 976 N N . LYS A 1 123 ? -20.252 9.849 14.649 1.00 38.09 123 LYS A N 1
ATOM 977 C CA . LYS A 1 123 ? -21.637 10.134 14.272 1.00 38.09 123 LYS A CA 1
ATOM 978 C C . LYS A 1 123 ? -22.250 11.070 15.297 1.00 38.09 123 LYS A C 1
ATOM 980 O O . LYS A 1 123 ? -21.922 10.890 16.491 1.00 38.09 123 LYS A O 1
#

InterPro domains:
  IPR010359 IrrE N-terminal-like domain [PF06114] (37-112)

Organism: NCBI:txid1076179